Protein AF-A0A961U3X5-F1 (afdb_monomer)

Radius of gyration: 16.9 Å; Cα contacts (8 Å, |Δi|>4): 61; chains: 1; bounding box: 40×31×52 Å

Foldseek 3Di:
DDPDPPQVVDPDGPPDDDDPDDDPPPPALVNLLVLLVPDAQDPVLLVVLVVVVVCVVCCVVPPDPPDDDDQDDDPPPCSVVSVVLSVQLVVQDQRPNGGSVVSNVVNVVVD

Solvent-accessible surface area (backbone atoms only — not comparable to full-atom values): 7202 Å² total; per-residue (Å²): 130,85,87,75,60,74,75,75,77,48,96,59,75,88,84,62,91,73,84,92,66,93,54,90,85,67,75,53,39,70,60,53,42,49,53,54,70,69,47,78,60,45,74,69,56,45,52,54,51,51,57,51,52,52,51,62,69,44,32,89,83,53,77,70,90,82,83,78,84,87,84,82,77,65,90,90,66,46,61,70,57,52,53,48,54,51,49,40,38,72,69,37,50,72,35,78,89,38,40,32,32,62,59,45,36,59,47,62,66,67,124

pLDDT: mean 89.05, std 8.64, range [39.94, 96.88]

Secondary structure (DSSP, 8-state):
-----GGGGSSS-TTS---SS--TT---HHHHHHHHHH----HHHHHHHHHHHHHHHHTTTS--S---------TTSSHHHHHHHHHHHHH--EETTEEHHHHHHHHHT--

Structure (mmCIF, N/CA/C/O backbone):
data_AF-A0A961U3X5-F1
#
_entry.id   AF-A0A961U3X5-F1
#
loop_
_atom_site.group_PDB
_atom_site.id
_atom_site.type_symbol
_atom_site.label_atom_id
_atom_site.label_alt_id
_atom_site.label_comp_id
_atom_site.label_asym_id
_atom_site.label_entity_id
_atom_site.label_seq_id
_atom_site.pdbx_PDB_ins_code
_atom_site.Cartn_x
_atom_site.Cartn_y
_atom_site.Cartn_z
_atom_site.occupancy
_atom_site.B_iso_or_equiv
_atom_site.auth_seq_id
_atom_site.auth_comp_id
_atom_site.auth_asym_id
_atom_site.auth_atom_id
_atom_site.pdbx_PDB_model_num
ATOM 1 N N . MET A 1 1 ? 26.915 -17.194 -28.596 1.00 53.09 1 MET A N 1
ATOM 2 C CA . MET A 1 1 ? 26.046 -16.880 -27.444 1.00 53.09 1 MET A CA 1
ATOM 3 C C . MET A 1 1 ? 24.891 -16.053 -27.976 1.00 53.09 1 MET A C 1
ATOM 5 O O . MET A 1 1 ? 25.155 -15.135 -28.742 1.00 53.09 1 MET A O 1
ATOM 9 N N . ALA A 1 2 ? 23.649 -16.472 -27.734 1.00 67.38 2 ALA A N 1
ATOM 10 C CA . ALA A 1 2 ? 22.475 -15.832 -28.324 1.00 67.38 2 ALA A CA 1
ATOM 11 C C . ALA A 1 2 ? 22.346 -14.384 -27.823 1.00 67.38 2 ALA A C 1
ATOM 13 O O . ALA A 1 2 ? 22.552 -14.116 -26.643 1.00 67.38 2 ALA A O 1
ATOM 14 N N . ASN A 1 3 ? 22.047 -13.465 -28.739 1.00 79.81 3 ASN A N 1
ATOM 15 C CA . ASN A 1 3 ? 21.872 -12.045 -28.453 1.00 79.81 3 ASN A CA 1
ATOM 16 C C . ASN A 1 3 ? 20.448 -11.839 -27.908 1.00 79.81 3 ASN A C 1
ATOM 18 O O . ASN A 1 3 ? 19.533 -11.507 -28.661 1.00 79.81 3 ASN A O 1
ATOM 22 N N . GLU A 1 4 ? 20.230 -12.162 -26.633 1.00 86.88 4 GLU A N 1
ATOM 23 C CA . GLU A 1 4 ? 18.921 -12.004 -25.998 1.00 86.88 4 GLU A CA 1
ATOM 24 C C . GLU A 1 4 ? 18.589 -10.507 -25.851 1.00 86.88 4 GLU A C 1
ATOM 26 O O . GLU A 1 4 ? 19.427 -9.738 -25.367 1.00 86.88 4 GLU A O 1
ATOM 31 N N . PRO A 1 5 ? 17.414 -10.038 -26.311 1.00 91.06 5 PRO A N 1
ATOM 32 C CA . PRO A 1 5 ? 17.079 -8.624 -26.226 1.00 91.06 5 PRO A CA 1
ATOM 33 C C . PRO A 1 5 ? 16.857 -8.220 -24.763 1.00 91.06 5 PRO A C 1
ATOM 35 O O . PRO A 1 5 ? 16.117 -8.891 -24.062 1.00 91.06 5 PRO A O 1
ATOM 38 N N . ILE A 1 6 ? 17.396 -7.071 -24.330 1.00 92.50 6 ILE A N 1
ATOM 39 C CA . ILE A 1 6 ? 17.333 -6.567 -22.935 1.00 92.50 6 ILE A CA 1
ATOM 40 C C . ILE A 1 6 ? 15.916 -6.638 -22.333 1.00 92.50 6 ILE A C 1
ATOM 42 O O . ILE A 1 6 ? 15.763 -6.893 -21.143 1.00 92.50 6 ILE A O 1
ATOM 46 N N . LYS A 1 7 ? 14.869 -6.464 -23.153 1.00 92.56 7 LYS A N 1
ATOM 47 C CA . LYS A 1 7 ? 13.470 -6.582 -22.718 1.00 92.56 7 LYS A CA 1
ATOM 48 C C . LYS A 1 7 ? 13.127 -7.931 -22.065 1.00 92.56 7 LYS A C 1
ATOM 50 O O . LYS A 1 7 ? 12.212 -7.962 -21.256 1.00 92.56 7 LYS A O 1
ATOM 55 N N . SER A 1 8 ? 13.833 -9.018 -22.395 1.00 92.44 8 SER A N 1
ATOM 56 C CA . SER A 1 8 ? 13.607 -10.337 -21.790 1.00 92.44 8 SER A CA 1
ATOM 57 C C . SER A 1 8 ? 14.157 -10.456 -20.367 1.00 92.44 8 SER A C 1
ATOM 59 O O . SER A 1 8 ? 13.791 -11.388 -19.662 1.00 92.44 8 SER A O 1
ATOM 61 N N . LEU A 1 9 ? 14.980 -9.501 -19.915 1.00 93.31 9 LEU A N 1
ATOM 62 C CA . LEU A 1 9 ? 15.499 -9.464 -18.544 1.00 93.31 9 LEU A CA 1
ATOM 63 C C . LEU A 1 9 ? 14.466 -8.967 -17.522 1.00 93.31 9 LEU A C 1
ATOM 65 O O . LEU A 1 9 ? 14.662 -9.140 -16.320 1.00 93.31 9 LEU A O 1
ATOM 69 N N . PHE A 1 10 ? 13.398 -8.302 -17.967 1.00 91.50 10 PHE A N 1
ATOM 70 C CA . PHE A 1 10 ? 12.412 -7.702 -17.073 1.00 91.50 10 PHE A CA 1
ATOM 71 C C . PHE A 1 10 ? 11.312 -8.697 -16.711 1.00 91.50 10 PHE A C 1
ATOM 73 O O . PHE A 1 10 ? 10.807 -9.421 -17.563 1.00 91.50 10 PHE A O 1
ATOM 80 N N . ALA A 1 11 ? 10.895 -8.678 -15.443 1.00 87.94 11 ALA A N 1
ATOM 81 C CA . ALA A 1 11 ? 9.809 -9.527 -14.952 1.00 87.94 11 ALA A CA 1
ATOM 82 C C . ALA A 1 11 ? 8.440 -9.176 -15.566 1.00 87.94 11 ALA A C 1
ATOM 84 O O . ALA A 1 11 ? 7.597 -10.051 -15.726 1.00 87.94 11 ALA A O 1
ATOM 85 N N . ASN A 1 12 ? 8.234 -7.904 -15.919 1.00 88.19 12 ASN A N 1
ATOM 86 C CA . ASN A 1 12 ? 6.981 -7.377 -16.452 1.00 88.19 12 ASN A CA 1
ATOM 87 C C . ASN A 1 12 ? 7.227 -6.646 -17.778 1.00 88.19 12 ASN A C 1
ATOM 89 O O . ASN A 1 12 ? 8.345 -6.201 -18.050 1.00 88.19 12 ASN A O 1
ATOM 93 N N . ASP A 1 13 ? 6.166 -6.460 -18.568 1.00 90.06 13 ASP A N 1
ATOM 94 C CA . ASP A 1 13 ? 6.218 -5.680 -19.808 1.00 90.06 13 ASP A CA 1
ATOM 95 C C . ASP A 1 13 ? 6.732 -4.254 -19.547 1.00 90.06 13 ASP A C 1
ATOM 97 O O . ASP A 1 13 ? 6.249 -3.546 -18.661 1.00 90.06 13 ASP A O 1
ATOM 101 N N . ILE A 1 14 ? 7.719 -3.826 -20.330 1.00 90.56 14 ILE A N 1
ATOM 102 C CA . ILE A 1 14 ? 8.331 -2.497 -20.244 1.00 90.56 14 ILE A CA 1
ATOM 103 C C . ILE A 1 14 ? 7.450 -1.392 -20.847 1.00 90.56 14 ILE A C 1
ATOM 105 O O . ILE A 1 14 ? 7.728 -0.218 -20.625 1.00 90.56 14 ILE A O 1
ATOM 109 N N . HIS A 1 15 ? 6.407 -1.747 -21.604 1.00 90.69 15 HIS A N 1
ATOM 110 C CA . HIS A 1 15 ? 5.451 -0.802 -22.193 1.00 90.69 15 HIS A CA 1
ATOM 111 C C . HIS A 1 15 ? 4.180 -0.611 -21.359 1.00 90.69 15 HIS A C 1
ATOM 113 O O . HIS A 1 15 ? 3.296 0.152 -21.756 1.00 90.69 15 HIS A O 1
ATOM 119 N N . ARG A 1 16 ? 4.072 -1.287 -20.209 1.00 87.06 16 ARG A N 1
ATOM 120 C CA . ARG A 1 16 ? 2.922 -1.141 -19.314 1.00 87.06 16 ARG A CA 1
ATOM 121 C C . ARG A 1 16 ? 2.820 0.282 -18.763 1.00 87.06 16 ARG A C 1
ATOM 123 O O . ARG A 1 16 ? 3.822 0.974 -18.580 1.00 87.06 16 ARG A O 1
ATOM 130 N N . ARG A 1 17 ? 1.594 0.703 -18.463 1.00 83.69 17 ARG A N 1
ATOM 131 C CA . ARG A 1 17 ? 1.320 1.990 -17.820 1.00 83.69 17 ARG A CA 1
ATOM 132 C C . ARG A 1 17 ? 1.720 1.924 -16.345 1.00 83.69 17 ARG A C 1
ATOM 134 O O . ARG A 1 17 ? 1.372 0.968 -15.664 1.00 83.69 17 ARG A O 1
ATOM 141 N N . ILE A 1 18 ? 2.425 2.946 -15.866 1.00 82.81 18 ILE A N 1
ATOM 142 C CA . ILE A 1 18 ? 2.773 3.114 -14.451 1.00 82.81 18 ILE A CA 1
ATOM 143 C C . ILE A 1 18 ? 2.287 4.498 -14.038 1.00 82.81 18 ILE A C 1
ATOM 145 O O . ILE A 1 18 ? 2.690 5.496 -14.636 1.00 82.81 18 ILE A O 1
ATOM 149 N N . GLU A 1 19 ? 1.405 4.562 -13.044 1.00 82.88 19 GLU A N 1
ATOM 150 C CA . GLU A 1 19 ? 1.010 5.845 -12.468 1.00 82.88 19 GLU A CA 1
ATOM 151 C C . GLU A 1 19 ? 2.159 6.397 -11.619 1.00 82.88 19 GLU A C 1
ATOM 153 O O . GLU A 1 19 ? 2.627 5.762 -10.676 1.00 82.88 19 GLU A O 1
ATOM 158 N N . GLU A 1 20 ? 2.622 7.599 -11.956 1.00 80.25 20 GLU A N 1
ATOM 159 C CA . GLU A 1 20 ? 3.706 8.265 -11.222 1.00 80.25 20 GLU A CA 1
ATOM 160 C C . GLU A 1 20 ? 3.237 8.818 -9.871 1.00 80.25 20 GLU A C 1
ATOM 162 O O . GLU A 1 20 ? 4.021 8.966 -8.932 1.00 80.25 20 GLU A O 1
ATOM 167 N N . VAL A 1 21 ? 1.951 9.165 -9.782 1.00 84.44 21 VAL A N 1
ATOM 168 C CA . VAL A 1 21 ? 1.355 9.830 -8.627 1.00 84.44 21 VAL A CA 1
ATOM 169 C C . VAL A 1 21 ? 0.001 9.216 -8.344 1.00 84.44 21 VAL A C 1
ATOM 171 O O . VAL A 1 21 ? -0.878 9.220 -9.200 1.00 84.44 21 VAL A O 1
ATOM 174 N N . ILE A 1 22 ? -0.175 8.785 -7.102 1.00 83.38 22 ILE A N 1
ATOM 175 C CA . ILE A 1 22 ? -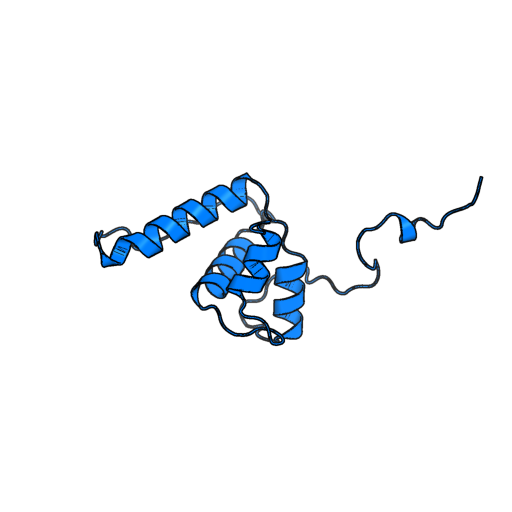1.460 8.314 -6.601 1.00 83.38 22 ILE A CA 1
ATOM 176 C C . ILE A 1 22 ? -2.428 9.479 -6.488 1.00 83.38 22 ILE A C 1
ATOM 178 O O . ILE A 1 22 ? -2.144 10.482 -5.822 1.00 83.38 22 ILE A O 1
ATOM 182 N N . LYS A 1 23 ? -3.594 9.311 -7.105 1.00 83.06 23 LYS A N 1
ATOM 183 C CA . LYS A 1 23 ? -4.689 10.273 -7.069 1.00 83.06 23 LYS A CA 1
ATOM 184 C C . LYS A 1 23 ? -5.888 9.617 -6.406 1.00 83.06 23 LYS A C 1
ATOM 186 O O . LYS A 1 23 ? -6.439 8.647 -6.908 1.00 83.06 23 LYS A O 1
ATOM 191 N N . VAL A 1 24 ? -6.282 10.146 -5.253 1.00 73.38 24 VAL A N 1
ATOM 192 C CA . VAL A 1 24 ? -7.309 9.532 -4.394 1.00 73.38 24 VAL A CA 1
ATOM 193 C C . VAL A 1 24 ? -8.694 9.513 -5.060 1.00 73.38 24 VAL A C 1
ATOM 195 O O . VAL A 1 24 ? -9.527 8.673 -4.736 1.00 73.38 24 VAL A O 1
ATOM 198 N N . ASP A 1 25 ? -8.945 10.411 -6.012 1.00 80.38 25 ASP A N 1
ATOM 199 C CA . ASP A 1 25 ? -10.169 10.469 -6.814 1.00 80.38 25 ASP A CA 1
ATOM 200 C C . ASP A 1 25 ? -10.201 9.446 -7.966 1.00 80.38 25 ASP A C 1
ATOM 202 O O . ASP A 1 25 ? -11.270 9.178 -8.523 1.00 80.38 25 ASP A O 1
ATOM 206 N N . GLN A 1 26 ? -9.067 8.822 -8.308 1.00 78.94 26 GLN A N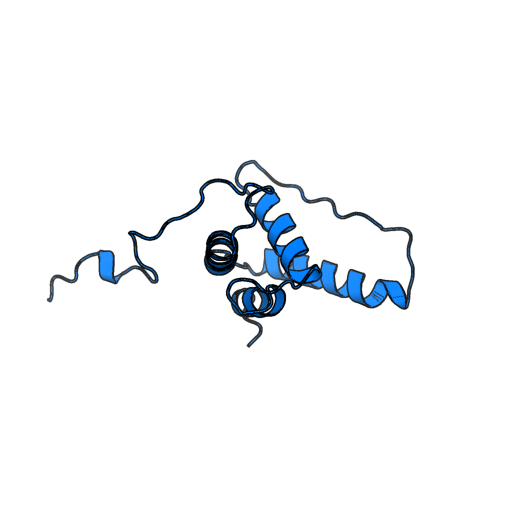 1
ATOM 207 C CA . GLN A 1 26 ? -9.024 7.747 -9.295 1.00 78.94 26 GLN A CA 1
ATOM 208 C C . GLN A 1 26 ? -9.510 6.437 -8.677 1.00 78.94 26 GLN A C 1
ATOM 210 O O . GLN A 1 26 ? -8.820 5.755 -7.928 1.00 78.94 26 GLN A O 1
ATOM 215 N N . THR A 1 27 ? -10.735 6.070 -9.035 1.00 80.19 27 THR A N 1
ATOM 216 C CA . THR A 1 27 ? -11.420 4.876 -8.521 1.00 80.19 27 THR A CA 1
ATOM 217 C C . THR A 1 27 ? -11.690 3.831 -9.601 1.00 80.19 27 THR A C 1
ATOM 219 O O . THR A 1 27 ? -12.421 2.879 -9.360 1.00 80.19 27 THR A O 1
ATOM 222 N N . SER A 1 28 ? -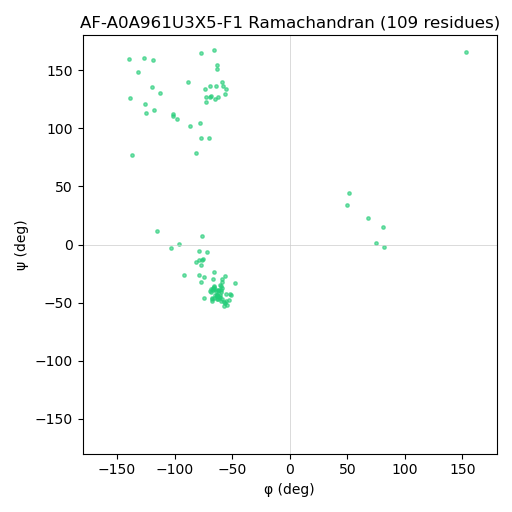11.095 3.994 -10.787 1.00 90.25 28 SER A N 1
ATOM 223 C CA . SER A 1 28 ? -11.212 3.016 -11.872 1.00 90.25 28 SER A CA 1
ATOM 224 C C . SER A 1 28 ? -10.613 1.674 -11.456 1.00 90.25 28 SER A C 1
ATOM 226 O O . SER A 1 28 ? -9.442 1.617 -11.077 1.00 90.25 28 SER A O 1
ATOM 228 N N . ASP A 1 29 ? -11.390 0.602 -11.598 1.00 91.88 29 ASP A N 1
ATOM 229 C CA . ASP A 1 29 ? -10.983 -0.767 -11.278 1.00 91.88 29 ASP A CA 1
ATOM 230 C C . ASP A 1 29 ? -9.658 -1.171 -11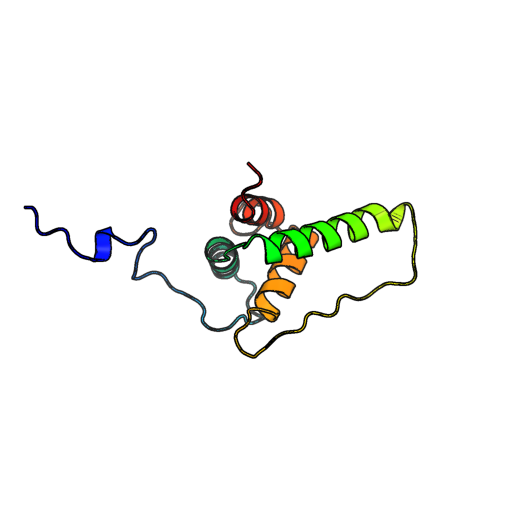.932 1.00 91.88 29 ASP A C 1
ATOM 232 O O . ASP A 1 29 ? -8.816 -1.773 -11.272 1.00 91.88 29 ASP A O 1
ATOM 236 N N . ASP A 1 30 ? -9.440 -0.817 -13.201 1.00 90.94 30 ASP A N 1
ATOM 237 C CA . ASP A 1 30 ? -8.196 -1.152 -13.905 1.00 90.94 30 ASP A CA 1
ATOM 238 C C . ASP A 1 30 ? -6.984 -0.426 -13.310 1.00 90.94 30 ASP A C 1
ATOM 240 O O . ASP A 1 30 ? -5.924 -1.027 -13.160 1.00 90.94 30 ASP A O 1
ATOM 244 N N . ILE A 1 31 ? -7.148 0.844 -12.922 1.00 90.00 31 ILE A N 1
ATOM 245 C CA . ILE A 1 31 ? -6.065 1.632 -12.317 1.00 90.00 31 ILE A CA 1
ATOM 246 C C . ILE A 1 31 ? -5.722 1.057 -10.946 1.00 90.00 31 ILE A C 1
ATOM 248 O O . ILE A 1 31 ? -4.562 0.776 -10.673 1.00 90.00 31 ILE A O 1
ATOM 252 N N . LEU A 1 32 ? -6.730 0.813 -10.109 1.00 92.12 32 LEU A N 1
ATOM 253 C CA . LEU A 1 32 ? -6.534 0.253 -8.772 1.00 92.12 32 LEU A CA 1
ATOM 254 C C . LEU A 1 32 ? -5.920 -1.144 -8.830 1.00 92.12 32 LEU A C 1
ATOM 256 O O . LEU A 1 32 ? -5.050 -1.478 -8.031 1.00 92.12 32 LEU A O 1
ATOM 260 N N . ARG A 1 33 ? -6.364 -1.968 -9.785 1.00 93.06 33 ARG A N 1
ATOM 261 C CA . ARG A 1 33 ? -5.783 -3.285 -10.044 1.00 93.06 33 ARG A CA 1
ATOM 262 C C . ARG A 1 33 ? -4.289 -3.158 -10.317 1.00 93.06 33 ARG A C 1
ATOM 264 O O . ARG A 1 33 ? -3.505 -3.895 -9.721 1.00 93.06 33 ARG A O 1
ATOM 271 N N . ASP A 1 34 ? -3.918 -2.266 -11.227 1.00 91.19 34 ASP A N 1
ATOM 272 C CA . ASP A 1 34 ? -2.534 -2.090 -11.651 1.00 91.19 34 ASP A CA 1
ATOM 273 C C . ASP A 1 34 ? -1.685 -1.494 -10.514 1.00 91.19 34 ASP A C 1
ATOM 275 O O . ASP A 1 34 ? -0.601 -2.004 -10.241 1.00 91.19 34 ASP A O 1
ATOM 279 N N . GLU A 1 35 ? -2.209 -0.525 -9.756 1.00 91.75 35 GLU A N 1
ATOM 280 C CA . GLU A 1 35 ? -1.554 0.024 -8.560 1.00 91.75 35 GLU A CA 1
ATOM 281 C C . GLU A 1 35 ? -1.277 -1.048 -7.495 1.00 91.75 35 GLU A C 1
ATOM 283 O O . GLU A 1 35 ? -0.155 -1.133 -6.993 1.00 91.75 35 GLU A O 1
ATOM 288 N N . ILE A 1 36 ? -2.259 -1.904 -7.174 1.00 93.06 36 ILE A N 1
ATOM 289 C CA . ILE A 1 36 ? -2.058 -3.014 -6.227 1.00 93.06 36 ILE A CA 1
ATOM 290 C C . ILE A 1 36 ? -1.010 -3.990 -6.781 1.00 93.06 36 ILE A C 1
ATOM 292 O O . ILE A 1 36 ? -0.123 -4.430 -6.052 1.00 93.06 36 ILE A O 1
ATOM 296 N N . ASN A 1 37 ? -1.076 -4.326 -8.072 1.00 90.44 37 ASN A N 1
ATOM 297 C CA . ASN A 1 37 ? -0.164 -5.295 -8.684 1.00 90.44 37 ASN A CA 1
ATOM 298 C C . ASN A 1 37 ? 1.293 -4.814 -8.720 1.00 90.44 37 ASN A C 1
ATOM 300 O O . ASN A 1 37 ? 2.204 -5.633 -8.561 1.00 90.44 37 ASN A O 1
ATOM 304 N N . GLU A 1 38 ? 1.516 -3.517 -8.922 1.00 89.38 38 GLU A N 1
ATOM 305 C CA . GLU A 1 38 ? 2.848 -2.905 -8.933 1.00 89.38 38 GLU A CA 1
ATOM 306 C C . GLU A 1 38 ? 3.374 -2.615 -7.518 1.00 89.38 38 GLU A C 1
ATOM 308 O O . GLU A 1 38 ? 4.576 -2.404 -7.344 1.00 89.38 38 GLU A O 1
ATOM 313 N N . TYR A 1 39 ? 2.518 -2.641 -6.490 1.00 92.69 39 TYR A N 1
ATOM 314 C CA . TYR A 1 39 ? 2.940 -2.367 -5.121 1.00 92.69 39 TYR A CA 1
ATOM 315 C C . TYR A 1 39 ? 3.914 -3.432 -4.598 1.00 92.69 39 TYR A C 1
ATOM 317 O O . TYR A 1 39 ? 3.632 -4.634 -4.589 1.00 92.69 39 TYR A O 1
ATOM 325 N N . VAL A 1 40 ? 5.078 -2.979 -4.128 1.00 91.69 40 VAL A N 1
ATOM 326 C CA . VAL A 1 40 ? 6.118 -3.843 -3.562 1.00 91.69 40 VAL A CA 1
ATOM 327 C C . VAL A 1 40 ? 6.067 -3.771 -2.042 1.00 91.69 40 VAL A C 1
ATOM 329 O O . VAL A 1 40 ? 6.408 -2.756 -1.434 1.00 91.69 40 VAL A O 1
ATOM 332 N N . VAL A 1 41 ? 5.678 -4.883 -1.423 1.00 94.25 41 VAL A N 1
ATOM 333 C CA . VAL A 1 41 ? 5.652 -5.029 0.033 1.00 94.25 41 VAL A CA 1
ATOM 334 C C . VAL A 1 41 ? 7.032 -5.480 0.511 1.00 94.25 41 VAL A C 1
ATOM 336 O O . VAL A 1 41 ? 7.398 -6.646 0.391 1.00 94.25 41 VAL A O 1
ATOM 339 N N . THR A 1 42 ? 7.813 -4.548 1.052 1.00 94.12 42 THR A N 1
ATOM 340 C CA . THR A 1 42 ? 9.071 -4.875 1.743 1.00 94.12 42 THR A CA 1
ATOM 341 C C . THR A 1 42 ? 8.798 -5.429 3.142 1.00 94.12 42 THR A C 1
ATOM 343 O O . THR A 1 42 ? 7.711 -5.237 3.688 1.00 94.12 42 THR A O 1
ATOM 346 N N . ASP A 1 43 ? 9.794 -6.051 3.776 1.00 93.69 43 ASP A N 1
ATOM 347 C CA . ASP A 1 43 ? 9.651 -6.590 5.138 1.00 93.69 43 ASP A CA 1
ATOM 348 C C . ASP A 1 43 ? 9.271 -5.517 6.171 1.00 93.69 43 ASP A C 1
ATOM 350 O O . ASP A 1 43 ? 8.442 -5.754 7.050 1.00 93.69 43 ASP A O 1
ATOM 354 N N . ALA A 1 44 ? 9.821 -4.307 6.035 1.00 93.62 44 ALA A N 1
ATOM 355 C CA . ALA A 1 44 ? 9.470 -3.181 6.898 1.00 93.62 44 ALA A CA 1
ATOM 356 C C . ALA A 1 44 ? 8.008 -2.749 6.699 1.00 93.62 44 ALA A C 1
ATOM 358 O O . ALA A 1 44 ? 7.269 -2.574 7.667 1.00 93.62 44 ALA A O 1
ATOM 359 N N . ILE A 1 45 ? 7.570 -2.624 5.441 1.00 94.94 45 ILE A N 1
ATOM 360 C CA . ILE A 1 45 ? 6.187 -2.271 5.100 1.00 94.94 45 ILE A CA 1
ATOM 361 C C . ILE A 1 45 ? 5.217 -3.336 5.627 1.00 94.94 45 ILE A C 1
ATOM 363 O O . ILE A 1 45 ? 4.219 -2.991 6.259 1.00 94.94 45 ILE A O 1
ATOM 367 N N . ARG A 1 46 ? 5.538 -4.620 5.425 1.00 94.62 46 ARG A N 1
ATOM 368 C CA . ARG A 1 46 ? 4.774 -5.756 5.954 1.00 94.62 46 ARG A CA 1
ATOM 369 C C . ARG A 1 46 ? 4.597 -5.639 7.464 1.00 94.62 46 ARG A C 1
ATOM 371 O O . ARG A 1 46 ? 3.469 -5.679 7.937 1.00 94.62 46 ARG A O 1
ATOM 378 N N . SER A 1 47 ? 5.690 -5.433 8.201 1.00 94.69 47 SER A N 1
ATOM 379 C CA . SER A 1 47 ? 5.652 -5.288 9.660 1.00 94.69 47 SER A CA 1
ATOM 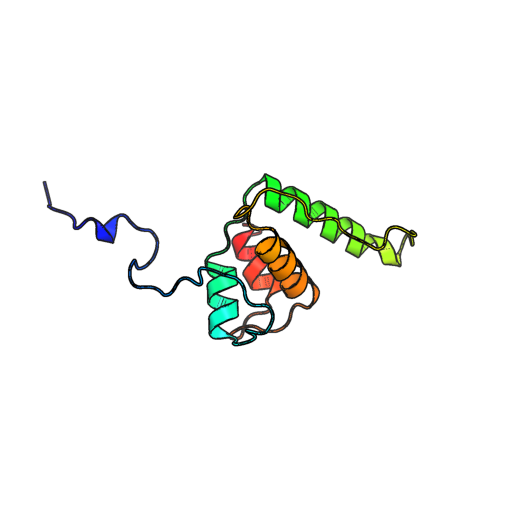380 C C . SER A 1 47 ? 4.705 -4.167 10.105 1.00 94.69 47 SER A C 1
ATOM 382 O O . SER A 1 47 ? 3.909 -4.356 11.025 1.00 94.69 47 SER A O 1
ATOM 384 N N . HIS A 1 48 ? 4.728 -3.016 9.423 1.00 95.38 48 HIS A N 1
ATOM 385 C CA . HIS A 1 48 ? 3.803 -1.921 9.714 1.00 95.38 48 HIS A CA 1
ATOM 386 C C . HIS A 1 48 ? 2.339 -2.296 9.464 1.00 95.38 48 HIS A C 1
ATOM 388 O O . HIS A 1 48 ? 1.504 -2.022 10.325 1.00 95.38 48 HIS A O 1
ATOM 394 N N . TYR A 1 49 ? 2.023 -2.941 8.337 1.00 95.62 49 TYR A N 1
ATOM 395 C CA . TYR A 1 49 ? 0.660 -3.398 8.060 1.00 95.62 49 TYR A CA 1
ATOM 396 C C . TYR A 1 49 ? 0.171 -4.423 9.078 1.00 95.62 49 TYR A C 1
ATOM 398 O O . TYR A 1 49 ? -0.922 -4.254 9.608 1.00 95.62 49 TYR A O 1
ATOM 406 N N . THR A 1 50 ? 0.978 -5.438 9.396 1.00 94.19 50 THR A N 1
ATOM 407 C CA . THR A 1 50 ? 0.621 -6.465 10.385 1.00 94.19 50 THR A CA 1
ATOM 408 C C . THR A 1 50 ? 0.268 -5.832 11.729 1.00 94.19 50 THR A C 1
ATOM 410 O O . THR A 1 50 ? -0.812 -6.089 12.250 1.00 94.19 50 THR A O 1
ATOM 413 N N . ASN A 1 51 ? 1.101 -4.914 12.232 1.00 93.69 51 ASN A N 1
ATOM 414 C CA . ASN A 1 51 ? 0.835 -4.219 13.495 1.00 93.69 51 ASN A CA 1
ATOM 415 C C . ASN A 1 51 ? -0.486 -3.430 13.465 1.00 93.69 51 ASN A C 1
ATOM 417 O O . ASN A 1 51 ? -1.233 -3.429 14.443 1.00 93.69 51 ASN A O 1
ATOM 421 N N . ILE A 1 52 ? -0.778 -2.755 12.348 1.00 93.88 52 ILE A N 1
ATOM 422 C CA . ILE A 1 52 ? -2.020 -1.990 12.183 1.00 93.88 52 ILE A CA 1
ATOM 423 C C . ILE A 1 52 ? -3.230 -2.928 12.128 1.00 93.88 52 ILE A C 1
ATOM 425 O O . ILE A 1 52 ? -4.221 -2.679 12.813 1.00 93.88 52 ILE A O 1
ATOM 429 N N . PHE A 1 53 ? -3.164 -4.001 11.339 1.00 92.94 53 PHE A N 1
ATOM 430 C CA . PHE A 1 53 ? -4.265 -4.951 11.199 1.00 92.94 53 PHE A CA 1
ATOM 431 C C . PHE A 1 53 ? -4.536 -5.722 12.491 1.00 92.94 53 PHE A C 1
ATOM 433 O O . PHE A 1 53 ? -5.700 -5.924 12.834 1.00 92.94 53 PHE A O 1
ATOM 440 N N . ASP A 1 54 ? -3.498 -6.098 13.241 1.00 91.75 54 ASP A N 1
ATOM 441 C CA . ASP A 1 54 ? -3.654 -6.733 14.550 1.00 91.75 54 ASP A CA 1
ATOM 442 C C . ASP A 1 54 ? -4.341 -5.787 15.543 1.00 91.75 54 ASP A C 1
ATOM 444 O O . ASP A 1 54 ? -5.324 -6.178 16.177 1.00 91.75 54 ASP A O 1
ATOM 448 N N . ALA A 1 55 ? -3.910 -4.522 15.616 1.00 90.25 55 ALA A N 1
ATOM 449 C CA . ALA A 1 55 ? -4.567 -3.518 16.453 1.00 90.25 55 ALA A CA 1
ATOM 450 C C . ALA A 1 55 ? -6.035 -3.298 16.041 1.00 90.25 55 ALA A C 1
ATOM 452 O O . ALA A 1 55 ? -6.933 -3.297 16.888 1.00 90.25 55 ALA A O 1
ATOM 453 N N . PHE A 1 56 ? -6.304 -3.185 14.737 1.00 89.31 56 PHE A N 1
ATOM 454 C CA . PHE A 1 56 ? -7.659 -3.025 14.208 1.00 89.31 56 PHE A CA 1
ATOM 455 C C . PHE A 1 56 ? -8.556 -4.224 14.563 1.00 89.31 56 PHE A C 1
ATOM 457 O O . PHE A 1 56 ? -9.680 -4.038 15.030 1.00 89.31 56 PHE A O 1
ATOM 464 N N . ARG A 1 57 ? -8.044 -5.457 14.426 1.00 90.38 57 ARG A N 1
ATOM 465 C CA . ARG A 1 57 ? -8.752 -6.702 14.778 1.00 90.38 57 ARG A CA 1
ATOM 466 C C . ARG A 1 57 ? -9.027 -6.825 16.278 1.00 90.38 57 ARG A C 1
ATOM 468 O O . ARG A 1 57 ? -10.057 -7.374 16.664 1.00 90.38 57 ARG A O 1
ATOM 475 N N . GLU A 1 58 ? -8.111 -6.372 17.131 1.00 89.88 58 GLU A N 1
ATOM 476 C CA . GLU A 1 58 ? -8.255 -6.474 18.589 1.00 89.88 58 GLU A CA 1
ATOM 477 C C . GLU A 1 58 ? -9.179 -5.409 19.189 1.00 89.88 58 GLU A C 1
ATOM 479 O O . GLU A 1 58 ? -9.797 -5.661 20.227 1.00 89.88 58 GLU A O 1
ATOM 484 N N . THR A 1 59 ? -9.317 -4.255 18.529 1.00 88.94 59 THR A N 1
ATOM 485 C CA . THR A 1 59 ? -10.069 -3.093 19.035 1.00 88.94 59 THR A CA 1
ATOM 486 C C . THR A 1 59 ? -11.494 -3.428 19.513 1.00 88.94 59 THR A C 1
ATOM 488 O O . THR A 1 59 ? -11.853 -2.982 20.604 1.00 88.94 59 THR A O 1
ATOM 491 N N . PRO A 1 60 ? -12.313 -4.242 18.807 1.00 87.50 60 PRO A N 1
ATOM 492 C CA . PRO A 1 60 ? -13.643 -4.623 19.297 1.00 87.50 60 PRO A CA 1
ATOM 493 C C . PRO A 1 60 ? -13.634 -5.350 20.652 1.00 87.50 60 PRO A C 1
ATOM 495 O O . PRO A 1 60 ? -14.588 -5.230 21.416 1.00 87.50 60 PRO A O 1
ATOM 498 N N . ASN A 1 61 ? -12.564 -6.091 20.960 1.00 90.75 61 ASN A N 1
ATOM 499 C CA . ASN A 1 61 ? -12.415 -6.852 22.205 1.00 90.75 61 ASN A CA 1
ATOM 500 C C . ASN A 1 61 ? -11.705 -6.055 23.309 1.00 90.75 61 ASN A C 1
ATOM 502 O O . ASN A 1 61 ? -11.894 -6.338 24.492 1.00 90.75 61 ASN A O 1
ATOM 506 N N . LYS A 1 62 ? -10.864 -5.085 22.936 1.00 88.44 62 LYS A N 1
ATOM 507 C CA . LYS A 1 62 ? -10.108 -4.218 23.851 1.00 88.44 62 LYS A CA 1
ATOM 508 C C . LYS A 1 62 ? -10.150 -2.768 23.354 1.00 88.44 62 LYS A C 1
ATOM 510 O O . LYS A 1 62 ? -9.166 -2.294 22.785 1.00 88.44 62 LYS A O 1
ATOM 515 N N . PRO A 1 63 ? -11.273 -2.058 23.553 1.00 83.25 63 PRO A N 1
ATOM 516 C CA . PRO A 1 63 ? -11.390 -0.676 23.109 1.00 83.25 63 PRO A CA 1
ATOM 517 C C . PRO A 1 63 ? -10.305 0.204 23.736 1.00 83.25 63 PRO A C 1
ATOM 519 O O . PRO A 1 63 ? -10.045 0.121 24.937 1.00 83.25 63 PRO A O 1
ATOM 522 N N . HIS A 1 64 ? -9.692 1.066 22.930 1.00 82.81 64 HIS A N 1
ATOM 523 C CA . HIS A 1 64 ? -8.720 2.058 23.383 1.00 82.81 64 HIS A CA 1
ATOM 524 C C . HIS A 1 64 ? -8.919 3.392 22.660 1.00 82.81 64 HIS A C 1
ATOM 526 O O . HIS A 1 64 ? -9.465 3.443 21.561 1.00 82.81 64 HIS A O 1
ATOM 532 N N . GLU A 1 65 ? -8.410 4.478 23.240 1.00 81.00 65 GLU A N 1
ATOM 533 C CA . GLU A 1 65 ? -8.553 5.836 22.686 1.00 81.00 65 GLU A CA 1
ATOM 534 C C . GLU A 1 65 ? -7.591 6.145 21.520 1.00 81.00 65 GLU A C 1
ATOM 536 O O . GLU A 1 65 ? -7.686 7.195 20.888 1.00 81.00 65 GLU A O 1
ATOM 541 N N . GLY A 1 66 ? -6.660 5.239 21.198 1.00 78.44 66 GLY A N 1
ATOM 542 C CA . GLY A 1 66 ? -5.771 5.370 20.041 1.00 78.44 66 GLY A CA 1
ATOM 543 C C . GLY A 1 66 ? -6.515 5.206 18.712 1.00 78.44 66 GLY A C 1
ATOM 544 O O . GLY A 1 66 ? -6.654 4.097 18.221 1.00 78.44 66 GLY A O 1
ATOM 545 N N . ILE A 1 67 ? -6.995 6.298 18.121 1.00 75.12 67 ILE A N 1
ATOM 546 C CA . ILE A 1 67 ? -7.864 6.254 16.926 1.00 75.12 67 ILE A CA 1
ATOM 547 C C . ILE A 1 67 ? -7.163 6.601 15.603 1.00 75.12 67 ILE A C 1
ATOM 549 O O . ILE A 1 67 ? -7.803 6.580 14.554 1.00 75.12 67 ILE A O 1
ATOM 553 N N . ALA A 1 68 ? -5.877 6.968 15.626 1.00 87.19 68 ALA A N 1
ATOM 554 C CA .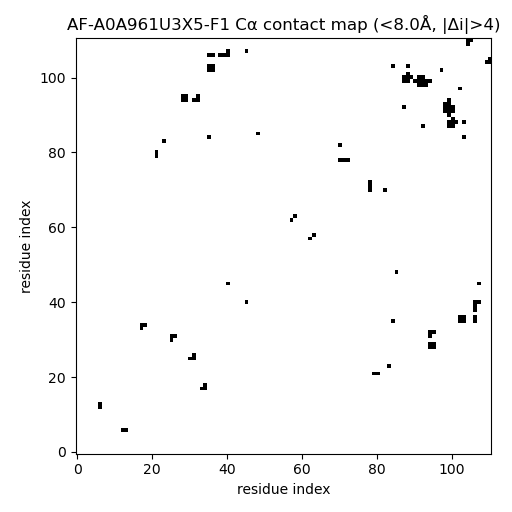 ALA A 1 68 ? -5.190 7.541 14.468 1.00 87.19 68 ALA A CA 1
ATOM 555 C C . ALA A 1 68 ? -3.834 6.885 14.183 1.00 87.19 68 ALA A C 1
ATOM 557 O O . ALA A 1 68 ? -3.112 6.481 15.093 1.00 87.19 68 ALA A O 1
ATOM 558 N N . ILE A 1 69 ? -3.472 6.851 12.898 1.00 90.50 69 ILE A N 1
ATOM 559 C CA . ILE A 1 69 ? -2.174 6.385 12.400 1.00 90.50 69 ILE A CA 1
ATOM 560 C C . ILE A 1 69 ? -1.432 7.585 11.813 1.00 90.50 69 ILE A C 1
ATOM 562 O O . ILE A 1 69 ? -1.976 8.316 10.985 1.00 90.50 69 ILE A O 1
ATOM 566 N N . TRP A 1 70 ? -0.175 7.775 12.215 1.00 93.19 70 TRP A N 1
ATOM 567 C CA . TRP A 1 70 ? 0.696 8.807 11.657 1.00 93.19 70 TRP A CA 1
ATOM 568 C C . TRP A 1 70 ? 1.678 8.199 10.655 1.00 93.19 70 TRP A C 1
ATOM 570 O O . TRP A 1 70 ? 2.603 7.483 11.037 1.00 93.19 70 TRP A O 1
ATOM 580 N N . VAL A 1 71 ? 1.498 8.503 9.368 1.00 94.19 71 VAL A N 1
ATOM 581 C CA . VAL A 1 71 ? 2.381 8.026 8.292 1.00 94.19 71 VAL A CA 1
ATOM 582 C C . VAL A 1 71 ? 3.391 9.121 7.942 1.00 94.19 71 VAL A C 1
ATOM 584 O O . VAL A 1 71 ? 3.040 10.135 7.337 1.00 94.19 71 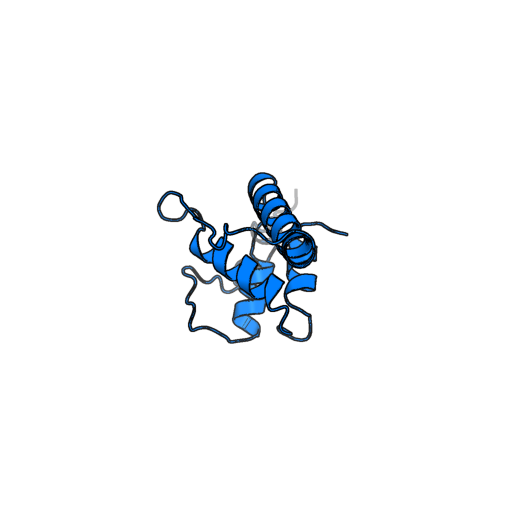VAL A O 1
ATOM 587 N N . SER A 1 72 ? 4.660 8.928 8.309 1.00 93.94 72 SER A N 1
ATOM 588 C CA . SER A 1 72 ? 5.743 9.901 8.101 1.00 93.94 72 SER A CA 1
ATOM 589 C C . SER A 1 72 ? 6.866 9.365 7.207 1.00 93.94 72 SER A C 1
ATOM 591 O O . SER A 1 72 ? 7.011 8.163 7.010 1.00 93.94 72 SER A O 1
ATOM 593 N N . GLY A 1 73 ? 7.645 10.274 6.609 1.00 92.75 73 GLY A N 1
ATOM 594 C CA . GLY A 1 73 ? 8.726 9.935 5.676 1.00 92.75 73 GLY A CA 1
ATOM 595 C C . GLY A 1 7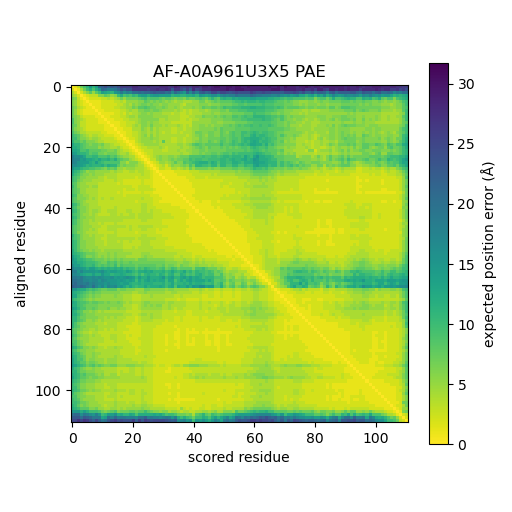3 ? 9.025 11.039 4.658 1.00 92.75 73 GLY A C 1
ATOM 596 O O . GLY A 1 73 ? 8.224 11.959 4.462 1.00 92.75 73 GLY A O 1
ATOM 597 N N . PHE A 1 74 ? 10.171 10.941 3.982 1.00 94.38 74 PHE A N 1
ATOM 598 C CA . PHE A 1 74 ? 10.635 11.910 2.979 1.00 94.38 74 PHE A CA 1
ATOM 599 C C . PHE A 1 74 ? 9.750 11.956 1.717 1.00 94.38 74 PHE A C 1
ATOM 601 O O . PHE A 1 74 ? 8.877 11.111 1.508 1.00 94.38 74 PHE A O 1
ATOM 608 N N . PHE A 1 75 ? 9.926 12.971 0.866 1.00 91.56 75 PHE A N 1
ATOM 609 C CA . PHE A 1 75 ? 9.231 13.033 -0.426 1.00 91.56 75 PHE A CA 1
ATOM 610 C C . PHE A 1 75 ? 9.562 11.799 -1.283 1.00 91.56 75 PHE A C 1
ATOM 612 O O . PHE A 1 75 ? 10.691 11.321 -1.265 1.00 91.56 75 PHE A O 1
ATOM 619 N N . GLY A 1 76 ? 8.565 11.253 -1.985 1.00 89.38 76 GLY A N 1
ATOM 620 C CA . GLY A 1 76 ? 8.728 10.036 -2.791 1.00 89.38 76 GLY A CA 1
ATOM 621 C C . GLY A 1 76 ? 8.821 8.724 -2.000 1.00 89.38 76 GLY A C 1
ATOM 622 O O . GLY A 1 76 ? 8.921 7.668 -2.606 1.00 89.38 76 GLY A O 1
ATOM 623 N N . SER A 1 77 ? 8.725 8.738 -0.663 1.00 91.88 77 SER A N 1
ATOM 624 C CA . SER A 1 77 ? 8.857 7.520 0.161 1.00 91.88 77 SER A CA 1
ATOM 625 C C . SER A 1 77 ? 7.627 6.594 0.166 1.00 91.88 77 SER A C 1
ATOM 627 O O . SER A 1 77 ? 7.557 5.689 0.991 1.00 91.88 77 SER A O 1
ATOM 629 N N . GLY A 1 78 ? 6.614 6.856 -0.667 1.00 92.94 78 GLY A N 1
ATOM 630 C CA . GLY A 1 78 ? 5.423 6.003 -0.776 1.00 92.94 78 GLY A CA 1
ATOM 631 C C . GLY A 1 78 ? 4.336 6.189 0.296 1.00 92.94 78 GLY A C 1
ATOM 632 O O . GLY A 1 78 ? 3.446 5.353 0.382 1.00 92.94 78 GLY A O 1
ATOM 633 N N . LYS A 1 79 ? 4.342 7.273 1.090 1.00 95.06 79 LYS A N 1
ATOM 634 C CA . LYS A 1 79 ? 3.347 7.505 2.171 1.00 95.06 79 LYS A CA 1
ATOM 635 C C . LYS A 1 79 ? 1.886 7.408 1.709 1.00 95.06 79 LYS A C 1
ATOM 637 O O . LYS A 1 79 ? 1.088 6.732 2.346 1.00 95.06 79 LYS A O 1
ATOM 642 N N . SER A 1 80 ? 1.538 8.072 0.604 1.00 93.38 80 SER A N 1
ATOM 643 C CA . SER A 1 80 ? 0.171 8.035 0.063 1.00 93.38 80 SER A CA 1
ATOM 644 C C . SER A 1 80 ? -0.198 6.641 -0.444 1.00 93.38 80 SER A C 1
ATOM 646 O O . SER A 1 80 ? -1.314 6.192 -0.217 1.00 93.38 80 SER A O 1
ATOM 648 N N . SER A 1 81 ? 0.761 5.930 -1.048 1.00 93.12 81 SER A N 1
ATOM 649 C CA . SER A 1 81 ? 0.590 4.537 -1.480 1.00 93.12 81 SER A CA 1
ATOM 650 C C . SER A 1 81 ? 0.331 3.607 -0.312 1.00 93.12 81 SER A C 1
ATOM 652 O O . SER A 1 81 ? -0.606 2.818 -0.351 1.00 93.12 81 SER A O 1
ATOM 654 N N . PHE A 1 82 ? 1.087 3.779 0.772 1.00 94.94 82 PHE A N 1
ATOM 655 C CA . PHE A 1 82 ? 0.868 3.039 2.003 1.00 94.94 82 PHE A CA 1
ATOM 656 C C . PHE A 1 82 ? -0.558 3.239 2.543 1.00 94.94 82 PHE A C 1
ATOM 658 O O . PHE A 1 82 ? -1.269 2.279 2.827 1.00 94.94 82 PHE A O 1
ATOM 665 N N . ALA A 1 83 ? -1.010 4.493 2.636 1.00 94.56 83 ALA A N 1
ATOM 666 C CA . ALA A 1 83 ? -2.351 4.804 3.129 1.00 94.56 83 ALA A CA 1
ATOM 667 C C . ALA A 1 83 ? -3.466 4.270 2.210 1.00 94.56 83 ALA A C 1
ATOM 669 O O . ALA A 1 83 ? -4.482 3.780 2.699 1.00 94.56 83 ALA A O 1
ATOM 670 N N . GLN A 1 84 ? -3.281 4.334 0.890 1.00 93.00 84 GLN A N 1
ATOM 671 C CA . GLN A 1 84 ? -4.256 3.826 -0.073 1.00 93.00 84 GLN A CA 1
ATOM 672 C C . GLN A 1 84 ? -4.374 2.299 -0.011 1.00 93.00 84 GLN A C 1
ATOM 674 O O . GLN A 1 84 ? -5.488 1.786 0.049 1.00 93.00 84 GLN A O 1
ATOM 679 N N . MET A 1 85 ? -3.250 1.574 0.021 1.00 94.50 85 MET A N 1
ATOM 680 C CA . MET A 1 85 ? -3.254 0.112 0.147 1.00 94.50 85 MET A CA 1
ATOM 681 C C . MET A 1 85 ? -3.879 -0.329 1.473 1.00 94.50 85 MET A C 1
ATOM 683 O O . MET A 1 85 ? -4.670 -1.272 1.484 1.00 94.50 85 MET A O 1
ATOM 687 N N . LEU A 1 86 ? -3.604 0.391 2.570 1.00 94.88 86 LEU A N 1
ATOM 688 C CA . LEU A 1 86 ? -4.279 0.169 3.850 1.00 94.88 86 LEU A CA 1
ATOM 689 C C . LEU A 1 86 ? -5.800 0.309 3.708 1.00 94.88 86 LEU A C 1
ATOM 691 O O . LEU A 1 86 ? -6.540 -0.596 4.085 1.00 94.88 86 LEU A O 1
ATOM 695 N N . GLY A 1 87 ? -6.259 1.431 3.147 1.00 93.06 87 GLY A N 1
ATOM 696 C CA . GLY A 1 87 ? -7.683 1.715 2.973 1.00 93.06 87 GLY A CA 1
ATOM 697 C C . GLY A 1 87 ? -8.387 0.673 2.106 1.00 93.06 87 GLY A C 1
ATOM 698 O O . GLY A 1 87 ? -9.400 0.121 2.525 1.00 93.06 87 GLY A O 1
ATOM 699 N N . LEU A 1 88 ? -7.810 0.342 0.948 1.0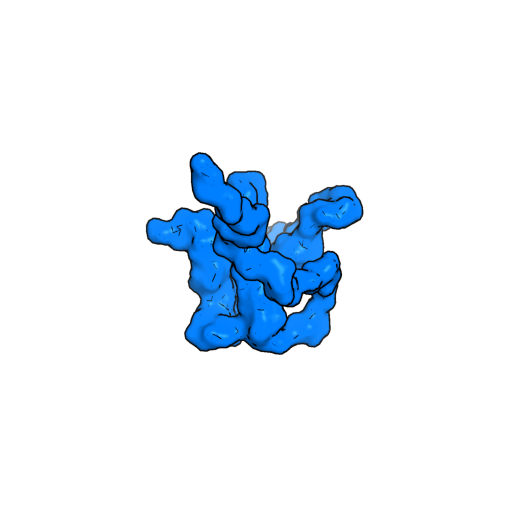0 93.25 88 LEU A N 1
ATOM 700 C CA . LEU A 1 88 ? -8.349 -0.667 0.032 1.00 93.25 88 LEU A CA 1
ATOM 701 C C . LEU A 1 88 ? -8.421 -2.055 0.675 1.00 93.25 88 LEU A C 1
ATOM 703 O O . LEU A 1 88 ? -9.398 -2.770 0.465 1.00 93.25 88 LEU A O 1
ATOM 707 N N . SER A 1 89 ? -7.418 -2.426 1.472 1.00 93.62 89 SER A N 1
ATOM 708 C CA . SER A 1 89 ? -7.386 -3.726 2.151 1.00 93.62 89 SER A CA 1
ATOM 709 C C . SER A 1 89 ? -8.453 -3.836 3.241 1.00 93.62 89 SER A C 1
ATOM 711 O O . SER A 1 89 ? -9.059 -4.892 3.388 1.00 93.62 89 SER A O 1
ATOM 713 N N . ILE A 1 90 ? -8.704 -2.753 3.987 1.00 93.12 90 ILE A N 1
ATOM 714 C CA . ILE A 1 90 ? -9.730 -2.719 5.044 1.00 93.12 90 ILE A CA 1
ATOM 715 C C . ILE A 1 90 ? -11.137 -2.657 4.447 1.00 93.12 90 ILE A C 1
ATOM 717 O O . ILE A 1 90 ? -12.019 -3.389 4.885 1.00 93.12 90 ILE A O 1
ATOM 721 N N . GLU A 1 91 ? -11.356 -1.784 3.459 1.00 94.50 91 GLU A N 1
ATOM 722 C CA . GLU A 1 91 ? -12.634 -1.686 2.742 1.00 94.50 91 GLU A CA 1
ATOM 723 C C . GLU A 1 91 ? -12.960 -3.008 2.035 1.00 94.50 91 GLU A C 1
ATOM 725 O O . GLU A 1 91 ? -14.120 -3.407 1.949 1.00 94.50 91 GLU A O 1
ATOM 730 N N . ASN A 1 92 ? -11.918 -3.686 1.541 1.00 95.25 92 ASN A N 1
ATOM 731 C CA . ASN A 1 92 ? -11.968 -4.959 0.835 1.00 95.25 92 ASN A CA 1
ATOM 732 C C . ASN A 1 92 ? -12.995 -4.992 -0.311 1.00 95.25 92 ASN A C 1
ATOM 734 O O . ASN A 1 92 ? -13.621 -6.018 -0.591 1.00 95.25 92 ASN A O 1
ATOM 738 N N . ARG A 1 93 ? -13.185 -3.856 -0.990 1.00 94.06 93 ARG A N 1
ATOM 739 C CA . ARG A 1 93 ? -14.047 -3.791 -2.172 1.00 94.06 93 ARG A CA 1
ATOM 740 C C . ARG A 1 93 ? -13.500 -4.674 -3.292 1.00 94.06 93 ARG A C 1
ATOM 742 O O . ARG A 1 93 ? -12.297 -4.913 -3.388 1.00 94.06 93 ARG A O 1
ATOM 749 N N . VAL A 1 94 ? -14.384 -5.128 -4.173 1.00 95.75 94 VAL A N 1
ATOM 750 C CA . VAL A 1 94 ? -13.989 -5.897 -5.358 1.00 95.75 94 VAL A CA 1
ATOM 751 C C . VAL A 1 94 ? -13.331 -4.960 -6.369 1.00 95.75 94 VAL A C 1
ATOM 753 O O . VAL A 1 94 ? -13.921 -3.950 -6.733 1.00 95.75 94 VAL A O 1
ATOM 756 N N . VAL A 1 95 ? -12.125 -5.310 -6.819 1.00 94.62 95 VAL A N 1
ATOM 757 C CA . VAL A 1 95 ? -11.353 -4.581 -7.832 1.00 94.62 95 VAL A CA 1
ATOM 758 C C . VAL A 1 95 ? -11.003 -5.544 -8.959 1.00 94.62 95 VAL A C 1
ATOM 760 O O . VAL A 1 95 ? -10.246 -6.504 -8.769 1.00 94.62 95 VAL A O 1
ATOM 763 N N . ALA A 1 96 ? -11.569 -5.301 -10.142 1.00 94.25 96 ALA A N 1
ATOM 764 C CA . ALA A 1 96 ? -11.407 -6.166 -11.310 1.00 94.25 96 ALA A CA 1
ATOM 765 C C . ALA A 1 96 ? -11.730 -7.645 -10.995 1.00 94.25 96 ALA A C 1
ATOM 767 O O . ALA A 1 96 ? -10.986 -8.558 -11.360 1.00 94.25 96 ALA A O 1
ATOM 768 N N . GLY A 1 97 ? -12.829 -7.870 -10.265 1.00 94.69 97 GLY A N 1
ATOM 769 C CA . GLY A 1 97 ? -13.357 -9.199 -9.936 1.00 94.69 97 GLY A CA 1
ATOM 770 C C . GLY A 1 97 ? -12.696 -9.922 -8.756 1.00 94.69 97 GLY A C 1
ATOM 771 O O . GLY A 1 97 ? -13.148 -11.009 -8.410 1.00 94.69 97 GLY A O 1
ATOM 772 N N . ILE A 1 98 ? -11.672 -9.342 -8.120 1.00 95.88 98 ILE A N 1
ATOM 773 C CA . ILE A 1 98 ? -10.993 -9.919 -6.945 1.00 95.88 98 ILE A CA 1
ATOM 774 C C . ILE A 1 98 ? -11.130 -8.948 -5.762 1.00 95.88 98 ILE A C 1
ATOM 776 O O . ILE A 1 98 ? -10.935 -7.748 -5.969 1.00 95.88 98 ILE A O 1
ATOM 780 N N . PRO A 1 99 ? -11.451 -9.408 -4.539 1.00 96.88 99 PRO A N 1
ATOM 781 C CA . PRO A 1 99 ? -11.415 -8.552 -3.354 1.00 96.88 99 PRO A CA 1
ATOM 782 C C . PRO A 1 99 ? -10.038 -7.898 -3.180 1.00 96.88 99 PRO A C 1
ATOM 784 O O . PRO A 1 99 ? -9.000 -8.549 -3.327 1.00 96.88 99 PRO A O 1
ATOM 787 N N . ALA A 1 100 ? -10.011 -6.595 -2.900 1.00 95.19 100 ALA A N 1
ATOM 788 C CA . ALA A 1 100 ? -8.765 -5.837 -2.822 1.00 95.19 100 ALA A CA 1
ATOM 789 C C . ALA A 1 100 ? -7.806 -6.381 -1.750 1.00 95.19 100 ALA A C 1
ATOM 791 O O . ALA A 1 100 ? -6.600 -6.416 -1.986 1.00 95.19 100 ALA A O 1
ATOM 792 N N . GLY A 1 101 ? -8.334 -6.859 -0.619 1.00 94.56 101 GLY A N 1
ATOM 793 C CA . GLY A 1 101 ? -7.558 -7.505 0.437 1.00 94.56 101 GLY A CA 1
ATOM 794 C C . GLY A 1 101 ? -6.885 -8.794 -0.035 1.00 94.56 101 GLY A C 1
ATOM 795 O O . GLY A 1 101 ? -5.695 -8.972 0.208 1.00 94.56 101 GLY A O 1
ATOM 796 N N . ASP A 1 102 ? -7.590 -9.640 -0.792 1.00 95.06 102 ASP A N 1
ATOM 797 C CA . ASP A 1 102 ? -7.022 -10.877 -1.350 1.00 95.06 102 ASP A CA 1
ATOM 798 C C . ASP A 1 102 ? -5.906 -10.566 -2.354 1.00 95.06 102 ASP A C 1
ATOM 800 O O . ASP A 1 102 ? -4.832 -11.171 -2.331 1.00 95.06 102 ASP A O 1
ATOM 804 N N . ARG A 1 103 ? -6.133 -9.577 -3.230 1.00 94.12 103 ARG A N 1
ATOM 805 C CA . ARG A 1 103 ? -5.126 -9.133 -4.203 1.00 94.12 103 ARG A CA 1
ATOM 806 C C . ARG A 1 103 ? -3.900 -8.542 -3.499 1.00 94.12 103 ARG A C 1
ATOM 808 O O . ARG A 1 103 ? -2.775 -8.798 -3.918 1.00 94.12 103 ARG A O 1
ATOM 815 N N . PHE A 1 104 ? -4.103 -7.779 -2.427 1.00 94.56 104 PHE A N 1
ATOM 816 C CA . PHE A 1 104 ? -3.021 -7.208 -1.629 1.00 94.56 104 PHE A CA 1
ATOM 817 C C . PHE A 1 104 ? -2.239 -8.277 -0.843 1.00 94.56 104 PHE A C 1
ATOM 819 O O . PHE A 1 104 ? -1.009 -8.236 -0.822 1.00 94.56 104 PHE A O 1
ATOM 826 N N . ALA A 1 105 ? -2.909 -9.284 -0.275 1.00 92.75 105 ALA A N 1
ATOM 827 C CA . ALA A 1 105 ? -2.266 -10.392 0.441 1.00 92.75 105 ALA A CA 1
ATOM 828 C C . ALA A 1 105 ? -1.299 -11.187 -0.458 1.00 92.75 105 ALA A C 1
ATOM 830 O O . ALA A 1 105 ? -0.174 -11.490 -0.053 1.00 92.75 105 ALA A O 1
ATOM 831 N N . GLN A 1 106 ? -1.665 -11.399 -1.729 1.00 92.25 106 GLN A N 1
ATOM 832 C CA . GLN A 1 106 ? -0.773 -12.006 -2.728 1.00 92.25 106 GLN A CA 1
ATOM 833 C C . GLN A 1 106 ? 0.526 -11.205 -2.919 1.00 92.25 106 GLN A C 1
ATOM 835 O O . GLN A 1 106 ? 1.585 -11.778 -3.178 1.00 92.25 106 GLN A O 1
ATOM 840 N N . LYS A 1 107 ? 0.480 -9.873 -2.769 1.00 89.94 107 LYS A N 1
ATOM 841 C CA . LYS A 1 107 ? 1.669 -9.003 -2.830 1.00 89.94 107 LYS A CA 1
ATOM 842 C C . LYS A 1 107 ? 2.494 -9.050 -1.559 1.00 89.94 107 LYS A C 1
ATOM 844 O O . LYS A 1 107 ? 3.716 -8.930 -1.625 1.00 89.94 107 LYS A O 1
ATOM 849 N N . ALA A 1 108 ? 1.836 -9.240 -0.423 1.00 81.44 108 ALA A N 1
ATOM 850 C CA . ALA A 1 108 ? 2.502 -9.494 0.834 1.00 81.44 108 ALA A CA 1
ATOM 851 C C . ALA A 1 108 ? 3.116 -10.899 0.875 1.00 81.44 108 ALA A C 1
ATOM 853 O O . ALA A 1 108 ? 3.859 -11.175 1.791 1.00 81.44 108 ALA A O 1
ATOM 854 N N . GLY A 1 109 ? 2.922 -11.800 -0.089 1.00 72.44 109 GLY A N 1
ATOM 855 C CA . GLY A 1 109 ? 3.515 -13.143 -0.009 1.00 72.44 109 GLY A CA 1
ATOM 856 C C . GLY A 1 109 ? 2.920 -14.003 1.111 1.00 72.44 109 GLY A C 1
ATOM 857 O O . GLY A 1 109 ? 3.572 -14.944 1.563 1.00 72.44 109 GLY A O 1
ATOM 858 N N . ASP A 1 110 ? 1.703 -13.670 1.542 1.00 57.88 110 ASP A N 1
ATOM 859 C CA . ASP A 1 110 ? 0.842 -14.582 2.285 1.00 57.88 110 ASP A CA 1
ATOM 860 C C . ASP A 1 110 ? 0.259 -15.561 1.249 1.00 57.88 110 ASP A C 1
ATOM 862 O O . ASP A 1 110 ? -0.724 -15.256 0.573 1.00 57.88 110 ASP A O 1
ATOM 866 N N . ASN A 1 111 ? 0.950 -16.691 1.056 1.00 39.94 111 ASN A N 1
ATOM 867 C CA . ASN A 1 111 ? 0.510 -17.832 0.243 1.00 39.94 111 ASN A CA 1
ATOM 868 C C . ASN A 1 111 ? 0.045 -18.974 1.145 1.00 39.94 111 ASN A C 1
ATOM 870 O O . ASN A 1 111 ? 0.797 -19.300 2.093 1.00 39.94 111 ASN A O 1
#

Mean predicted aligned error: 5.32 Å

Sequence (111 aa):
MANEPIKSLFANDIHRRIEEVIKVDQTSDDILRDEINEYVVTDAIRSHYTNIFDAFRETPNKPHEGIAIWVSGFFGSGKSSFAQMLGLSIENRVVAGIPAGDRFAQKAGDN